Protein AF-A0A836WGB6-F1 (afdb_monomer_lite)

Foldseek 3Di:
DDPADAAEAEEAAADDPVVVVVLLVVLVVVVVVVQVVQCPDVVRHGDDPVRRYAYEYQYQADDPVSCVVQVFDDDPPVDAWQWTDGPVVSRYIYGHLPGGDPDPVSLVSQCSHDDPSNVVSLVVLVPDDPPDPSVVVVVVVVVVVVVVPDDD

Secondary structure (DSSP, 8-state):
---S-EEEEEESSPPPHHHHHHHHHHHHHHHHHHHHHHHHSSSPPP--GGGSPEEEEEES---HHHHHHTT-EE-TTTS-TTEEE--GGG-EEEEEGGGS-SSTTTHHHHHTS-HHHHHHHHHHHHHS-TT-HHHHHHHHHHHHHHHTS---

pLDDT: mean 85.54, std 17.3, range [29.09, 98.56]

Radius of gyration: 17.85 Å; chains: 1; bounding box: 39×42×51 Å

Sequence (152 aa):
MTTKACLLEPFRKQPSKVEIRQCMLKLFALHGELIRQANKSTPKKSLSENALPNLWIITTSASDNLLNFFEARLKLPQWNEGVYFLNQGLRSAIVVADQLPTTAETLWLRILGKGKTQQQAIDEIMALPKGDALRNNVFHAKVFARKNFSVK

Structure (mmCIF, N/CA/C/O backbone):
data_AF-A0A836WGB6-F1
#
_entry.id   AF-A0A836WGB6-F1
#
loop_
_atom_site.group_PDB
_atom_site.id
_atom_site.type_symbol
_atom_site.label_atom_id
_atom_site.label_alt_id
_atom_site.label_comp_id
_atom_site.label_asym_id
_atom_site.label_entity_id
_atom_site.label_seq_id
_atom_site.pdbx_PDB_ins_code
_atom_site.Cartn_x
_atom_site.Cartn_y
_atom_site.Cartn_z
_atom_site.occupancy
_atom_site.B_iso_or_equiv
_atom_site.auth_seq_id
_atom_site.auth_comp_id
_atom_site.auth_asym_id
_atom_site.auth_atom_id
_atom_site.pdbx_PDB_model_num
ATOM 1 N N . MET A 1 1 ? -1.841 -15.873 -3.980 1.00 34.28 1 MET A N 1
ATOM 2 C CA . MET A 1 1 ? -0.400 -15.548 -3.866 1.00 34.28 1 MET A CA 1
ATOM 3 C C . MET A 1 1 ? 0.031 -14.805 -5.119 1.00 34.28 1 MET A C 1
ATOM 5 O O . MET A 1 1 ? -0.215 -15.299 -6.211 1.00 34.28 1 MET A O 1
ATOM 9 N N . THR A 1 2 ? 0.602 -13.609 -4.990 1.00 37.44 2 THR A N 1
ATOM 10 C CA . THR A 1 2 ? 1.139 -12.845 -6.125 1.00 37.44 2 THR A CA 1
ATOM 11 C C . THR A 1 2 ? 2.412 -13.516 -6.641 1.00 37.44 2 THR A C 1
ATOM 13 O O . THR A 1 2 ? 3.390 -13.639 -5.917 1.00 37.44 2 THR A O 1
ATOM 16 N N . THR A 1 3 ? 2.420 -13.940 -7.903 1.00 53.59 3 THR A N 1
ATOM 17 C CA . THR A 1 3 ? 3.572 -14.577 -8.575 1.00 53.59 3 THR A CA 1
ATOM 18 C C . THR A 1 3 ? 4.648 -13.580 -9.029 1.00 53.59 3 THR A C 1
ATOM 20 O O . THR A 1 3 ? 5.577 -13.950 -9.741 1.00 53.59 3 THR A O 1
ATOM 23 N N . LYS A 1 4 ? 4.534 -12.303 -8.638 1.00 69.94 4 LYS A N 1
ATOM 24 C CA . LYS A 1 4 ? 5.428 -11.212 -9.049 1.00 69.94 4 LYS A CA 1
ATOM 25 C C . LYS A 1 4 ? 6.135 -10.609 -7.844 1.00 69.94 4 LYS A C 1
ATOM 27 O O . LYS A 1 4 ? 5.505 -10.386 -6.810 1.00 69.94 4 LYS A O 1
ATOM 32 N N . ALA A 1 5 ? 7.425 -10.316 -8.010 1.00 79.62 5 ALA A N 1
ATOM 33 C CA . ALA A 1 5 ? 8.218 -9.602 -7.018 1.00 79.62 5 ALA A CA 1
ATOM 34 C C . ALA A 1 5 ? 7.539 -8.273 -6.647 1.00 79.62 5 ALA A C 1
ATOM 36 O O . ALA A 1 5 ? 6.979 -7.583 -7.502 1.00 79.62 5 ALA A O 1
ATOM 37 N N . CYS A 1 6 ? 7.577 -7.916 -5.369 1.00 91.06 6 CYS A N 1
ATOM 38 C CA . CYS A 1 6 ? 7.051 -6.653 -4.870 1.00 91.06 6 CYS A CA 1
ATOM 39 C C . CYS A 1 6 ? 7.930 -6.130 -3.734 1.00 91.06 6 CYS A C 1
ATOM 41 O O . CYS A 1 6 ? 8.623 -6.905 -3.073 1.00 91.06 6 CYS A O 1
ATOM 43 N N . LEU A 1 7 ? 7.909 -4.814 -3.537 1.00 95.00 7 LEU A N 1
ATOM 44 C CA . LEU A 1 7 ? 8.563 -4.142 -2.422 1.00 95.00 7 LEU A CA 1
ATOM 45 C C . LEU A 1 7 ? 7.504 -3.829 -1.362 1.00 95.00 7 LEU A C 1
ATOM 47 O O . LEU A 1 7 ? 6.491 -3.208 -1.675 1.00 95.00 7 LEU A O 1
ATOM 51 N N . LEU A 1 8 ? 7.728 -4.273 -0.127 1.00 94.44 8 LEU A N 1
ATOM 52 C CA . LEU A 1 8 ? 6.817 -4.059 0.998 1.00 94.44 8 LEU A CA 1
ATOM 53 C C . LEU A 1 8 ? 7.471 -3.108 2.004 1.00 94.44 8 LEU A C 1
ATOM 55 O O . LEU A 1 8 ? 8.553 -3.399 2.508 1.00 94.44 8 LEU A O 1
ATOM 59 N N . GLU A 1 9 ? 6.808 -1.997 2.320 1.00 96.06 9 GLU A N 1
ATOM 60 C CA . GLU A 1 9 ? 7.307 -0.978 3.254 1.00 96.06 9 GLU A CA 1
ATOM 61 C C . GLU A 1 9 ? 6.275 -0.759 4.379 1.00 96.06 9 GLU A C 1
ATOM 63 O O . GLU A 1 9 ? 5.303 -0.020 4.192 1.00 96.06 9 GLU A O 1
ATOM 68 N N . PRO A 1 10 ? 6.418 -1.445 5.531 1.00 94.12 10 PRO A N 1
ATOM 69 C CA . PRO A 1 10 ? 5.463 -1.357 6.631 1.00 94.12 10 PRO A CA 1
ATOM 70 C C . PRO A 1 10 ? 5.736 -0.167 7.568 1.00 94.12 10 PRO A C 1
ATOM 72 O O . PRO A 1 10 ? 6.870 0.077 7.975 1.00 94.12 10 PRO A O 1
ATOM 75 N N . PHE A 1 11 ? 4.675 0.508 8.013 1.00 94.00 11 PHE A N 1
ATOM 76 C CA . PHE A 1 11 ? 4.707 1.633 8.947 1.00 94.00 11 PHE A CA 1
ATOM 77 C C . PHE A 1 11 ? 3.687 1.458 10.080 1.00 94.00 11 PHE A C 1
ATOM 79 O O . PHE A 1 11 ? 2.494 1.263 9.853 1.00 94.00 11 PHE A O 1
ATOM 86 N N . ARG A 1 12 ? 4.139 1.622 11.331 1.00 87.62 12 ARG A N 1
ATOM 87 C CA . ARG A 1 12 ? 3.278 1.555 12.537 1.00 87.62 12 ARG A CA 1
ATOM 88 C C . ARG A 1 12 ? 2.444 2.818 12.791 1.00 87.62 12 ARG A C 1
ATOM 90 O O . ARG A 1 12 ? 1.659 2.869 13.736 1.00 87.62 12 ARG A O 1
ATOM 97 N N . LYS A 1 13 ? 2.681 3.865 12.007 1.00 90.75 13 LYS A N 1
ATOM 98 C CA . LYS A 1 13 ? 1.973 5.147 12.026 1.00 90.75 13 LYS A CA 1
ATOM 99 C C . LYS A 1 13 ? 1.843 5.636 10.587 1.00 90.75 13 LYS A C 1
ATOM 101 O O . LYS A 1 13 ? 2.447 5.059 9.684 1.00 90.75 13 LYS A O 1
ATOM 106 N N . GLN A 1 14 ? 1.069 6.695 10.380 1.00 95.69 14 GLN A N 1
ATOM 107 C CA . GLN A 1 14 ? 1.025 7.361 9.085 1.00 95.69 14 GLN A CA 1
ATOM 108 C C . GLN A 1 14 ? 2.448 7.788 8.668 1.00 95.69 14 GLN A C 1
ATOM 110 O O . GLN A 1 14 ? 3.075 8.520 9.439 1.00 95.69 14 GLN A O 1
ATOM 115 N N . PRO A 1 15 ? 2.949 7.385 7.484 1.00 97.56 15 PRO A N 1
ATOM 116 C CA . PRO A 1 15 ? 4.227 7.870 6.983 1.00 97.56 15 PRO A CA 1
ATOM 117 C C . PRO A 1 15 ? 4.137 9.347 6.588 1.00 97.56 15 PRO A C 1
ATOM 119 O O . PRO A 1 15 ? 3.107 9.847 6.127 1.00 97.56 15 PRO A O 1
ATOM 122 N N . SER A 1 16 ? 5.240 10.061 6.739 1.00 98.19 16 SER A N 1
ATOM 123 C CA . SER A 1 16 ? 5.422 11.402 6.204 1.00 98.19 16 SER A CA 1
ATOM 124 C C . SER A 1 16 ? 5.536 11.386 4.676 1.00 98.19 16 SER A C 1
ATOM 126 O O . SER A 1 16 ? 5.839 10.375 4.038 1.00 98.19 16 SER A O 1
ATOM 128 N N . LYS A 1 17 ? 5.370 12.563 4.064 1.00 98.38 17 LYS A N 1
ATOM 129 C CA . LYS A 1 17 ? 5.582 12.750 2.619 1.00 98.38 17 LYS A CA 1
ATOM 130 C C . LYS A 1 17 ? 7.012 12.388 2.194 1.00 98.38 17 LYS A C 1
ATOM 132 O O . LYS A 1 17 ? 7.223 11.934 1.074 1.00 98.38 17 LYS A O 1
ATOM 137 N N . VAL A 1 18 ? 7.994 12.612 3.071 1.00 98.44 18 VAL A N 1
ATOM 138 C CA . VAL A 1 18 ? 9.402 12.285 2.809 1.00 98.44 18 VAL A CA 1
ATOM 139 C C . VAL A 1 18 ? 9.610 10.774 2.832 1.00 98.44 18 VAL A C 1
ATOM 141 O O . VAL A 1 18 ? 10.214 10.248 1.903 1.00 98.44 18 VAL A O 1
ATOM 144 N N . GLU A 1 19 ? 9.051 10.070 3.816 1.00 98.56 19 GLU A N 1
ATOM 145 C CA . GLU A 1 19 ? 9.137 8.605 3.894 1.00 98.56 19 GLU A CA 1
ATOM 146 C C . GLU A 1 19 ? 8.496 7.932 2.674 1.00 98.56 19 GLU A C 1
ATOM 148 O O . GLU A 1 19 ? 9.113 7.058 2.073 1.00 98.56 19 GLU A O 1
ATOM 153 N N . ILE A 1 20 ? 7.327 8.400 2.213 1.00 98.38 20 ILE A N 1
ATOM 154 C CA . ILE A 1 20 ? 6.709 7.882 0.976 1.00 98.38 20 ILE A CA 1
ATOM 155 C C . ILE A 1 20 ? 7.643 8.071 -0.231 1.00 98.38 20 ILE A C 1
ATOM 157 O O . ILE A 1 20 ? 7.830 7.149 -1.026 1.00 98.38 20 ILE A O 1
ATOM 161 N N . ARG A 1 21 ? 8.279 9.243 -0.368 1.00 98.38 21 ARG A N 1
ATOM 162 C CA . ARG A 1 21 ? 9.260 9.489 -1.441 1.00 98.38 21 ARG A CA 1
ATOM 163 C C . ARG A 1 21 ? 10.486 8.590 -1.328 1.00 98.38 21 ARG A C 1
ATOM 165 O O . ARG A 1 21 ? 10.976 8.126 -2.352 1.00 98.38 21 ARG A O 1
ATOM 172 N N . GLN A 1 22 ? 10.957 8.310 -0.117 1.00 98.56 22 GLN A N 1
ATOM 173 C CA . GLN A 1 22 ? 12.052 7.366 0.105 1.00 98.56 22 GLN A CA 1
ATOM 174 C C . GLN A 1 22 ? 11.659 5.943 -0.307 1.00 98.56 22 GLN A C 1
ATOM 176 O O . GLN A 1 22 ? 12.456 5.267 -0.952 1.00 98.56 22 GLN A O 1
ATOM 181 N N . CYS A 1 23 ? 10.432 5.497 -0.022 1.00 98.44 23 CYS A N 1
ATOM 182 C CA . CYS A 1 23 ? 9.935 4.210 -0.514 1.00 98.44 23 CYS A CA 1
ATOM 183 C C . CYS A 1 23 ? 9.924 4.161 -2.053 1.00 98.44 23 CYS A C 1
ATOM 185 O O . CYS A 1 23 ? 10.383 3.180 -2.638 1.00 98.44 23 CYS A O 1
ATOM 187 N N . MET A 1 24 ? 9.477 5.232 -2.719 1.00 98.00 24 MET A N 1
ATOM 188 C CA . MET A 1 24 ? 9.520 5.324 -4.188 1.00 98.00 24 MET A CA 1
ATOM 189 C C . MET A 1 24 ? 10.956 5.319 -4.732 1.00 98.00 24 MET A C 1
ATOM 191 O O . MET A 1 24 ? 11.232 4.656 -5.729 1.00 98.00 24 MET A O 1
ATOM 195 N N . LEU A 1 25 ? 11.895 5.994 -4.062 1.00 98.44 25 LEU A N 1
ATOM 196 C CA . LEU A 1 25 ? 13.312 5.960 -4.435 1.00 98.44 25 LEU A CA 1
ATOM 197 C C . LEU A 1 25 ? 13.867 4.529 -4.395 1.00 98.44 25 LEU A C 1
ATOM 199 O O . LEU A 1 25 ? 14.535 4.108 -5.339 1.00 98.44 25 LEU A O 1
ATOM 203 N N . LYS A 1 26 ? 13.558 3.763 -3.340 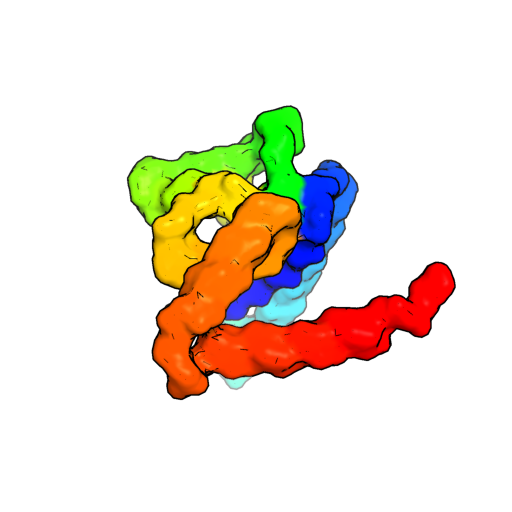1.00 98.12 26 LYS A N 1
ATOM 204 C CA . LYS A 1 26 ? 13.950 2.347 -3.237 1.00 98.12 26 LYS A CA 1
ATOM 205 C C . LYS A 1 26 ? 13.351 1.509 -4.370 1.00 98.12 26 LYS A C 1
ATOM 207 O O . LYS A 1 26 ? 14.057 0.686 -4.950 1.00 98.12 26 LYS A O 1
ATOM 212 N N . LEU A 1 27 ? 12.078 1.737 -4.712 1.00 97.81 27 LEU A N 1
ATOM 213 C CA . LEU A 1 27 ? 11.418 1.053 -5.826 1.00 97.81 27 LEU A CA 1
ATOM 214 C C . LEU A 1 27 ? 12.152 1.304 -7.150 1.00 97.81 27 LEU A C 1
ATOM 216 O O . LEU A 1 27 ? 12.483 0.354 -7.858 1.00 97.81 27 LEU A O 1
ATOM 220 N N . PHE A 1 28 ? 12.440 2.565 -7.472 1.00 97.25 28 PHE A N 1
ATOM 221 C CA . PHE A 1 28 ? 13.095 2.912 -8.734 1.00 97.25 28 PHE A CA 1
ATOM 222 C C . PHE A 1 28 ? 14.559 2.468 -8.788 1.00 97.25 28 PHE A C 1
ATOM 224 O O . PHE A 1 28 ? 15.036 2.066 -9.850 1.00 97.25 28 PHE A O 1
ATOM 231 N N . ALA A 1 29 ? 15.261 2.454 -7.652 1.00 97.81 29 ALA A N 1
ATOM 232 C CA . ALA A 1 29 ? 16.589 1.853 -7.567 1.00 97.81 29 ALA A CA 1
ATOM 233 C C . ALA A 1 29 ? 16.544 0.351 -7.907 1.00 97.81 29 ALA A C 1
ATOM 235 O O . ALA A 1 29 ? 17.341 -0.121 -8.722 1.00 97.81 29 ALA A O 1
ATOM 236 N N . LEU A 1 30 ? 15.565 -0.378 -7.358 1.00 95.94 30 LEU A N 1
ATOM 237 C CA . LEU A 1 30 ? 15.345 -1.792 -7.667 1.00 95.94 30 LEU A CA 1
ATOM 238 C C . LEU A 1 30 ? 14.979 -2.006 -9.145 1.00 95.94 30 LEU A C 1
ATOM 240 O O . LEU A 1 30 ? 15.503 -2.919 -9.780 1.00 95.94 30 LEU A O 1
ATOM 244 N N . HIS A 1 31 ? 14.124 -1.159 -9.727 1.00 95.50 31 HIS A N 1
ATOM 245 C CA . HIS A 1 31 ? 13.816 -1.212 -11.164 1.00 95.50 31 HIS A CA 1
ATOM 246 C C . HIS A 1 31 ? 15.078 -1.060 -12.014 1.00 95.50 31 HIS A C 1
ATOM 248 O O . HIS A 1 31 ? 15.315 -1.873 -12.908 1.00 95.50 31 HIS A O 1
ATOM 254 N N . GLY A 1 32 ? 15.914 -0.063 -11.710 1.00 95.19 32 GLY A N 1
ATOM 255 C CA . GLY A 1 32 ? 17.172 0.168 -12.418 1.00 95.19 32 GLY A CA 1
ATOM 256 C C . GLY A 1 32 ? 18.123 -1.027 -12.336 1.00 95.19 32 GLY A C 1
ATOM 257 O O . GLY A 1 32 ? 18.744 -1.401 -13.335 1.00 95.19 32 GLY A O 1
ATOM 258 N N . GLU A 1 33 ? 18.201 -1.678 -11.174 1.00 94.50 33 GLU A N 1
ATOM 259 C CA . GLU A 1 33 ? 18.979 -2.903 -11.011 1.00 94.50 33 GLU A CA 1
ATOM 260 C C . GLU A 1 33 ? 18.449 -4.053 -11.879 1.00 94.50 33 GLU A C 1
ATOM 262 O O . GLU A 1 33 ? 19.232 -4.661 -12.614 1.00 94.50 33 GLU A O 1
ATOM 267 N N . LEU A 1 34 ? 17.142 -4.320 -11.848 1.00 93.50 34 LEU A N 1
ATOM 268 C CA . LEU A 1 34 ? 16.522 -5.398 -12.626 1.00 93.50 34 LEU A CA 1
ATOM 269 C C . LEU A 1 34 ? 16.700 -5.188 -14.134 1.00 93.50 34 LEU A C 1
ATOM 271 O O . LEU A 1 34 ? 17.058 -6.119 -14.857 1.00 93.50 34 LEU A O 1
ATOM 275 N N . ILE A 1 35 ? 16.521 -3.954 -14.609 1.00 92.75 35 ILE A N 1
ATOM 276 C CA . ILE A 1 35 ? 16.739 -3.586 -16.014 1.00 92.75 35 ILE A CA 1
ATOM 277 C C . ILE A 1 35 ? 18.204 -3.815 -16.403 1.00 92.75 35 ILE A C 1
ATOM 279 O O . ILE A 1 35 ? 18.496 -4.396 -17.452 1.00 92.75 35 ILE A O 1
ATOM 283 N N . ARG A 1 36 ? 19.150 -3.405 -15.550 1.00 92.88 36 ARG A N 1
ATOM 284 C CA . ARG A 1 36 ? 20.584 -3.617 -15.784 1.00 92.88 36 ARG A CA 1
ATOM 285 C C . ARG A 1 36 ? 20.941 -5.103 -15.824 1.00 92.88 36 ARG A C 1
ATOM 287 O O . ARG A 1 36 ? 21.738 -5.496 -16.672 1.00 92.88 36 ARG A O 1
ATOM 294 N N . GLN A 1 37 ? 20.379 -5.920 -14.935 1.00 91.69 37 GLN A N 1
ATOM 295 C CA . GLN A 1 37 ? 20.595 -7.370 -14.925 1.00 91.69 37 GLN A CA 1
ATOM 296 C C . GLN A 1 37 ? 20.041 -8.024 -16.199 1.00 91.69 37 GLN A C 1
ATOM 298 O O . GLN A 1 37 ? 20.751 -8.789 -16.851 1.00 91.69 37 GLN A O 1
ATOM 303 N N . ALA A 1 38 ? 18.822 -7.664 -16.611 1.00 91.19 38 ALA A N 1
ATOM 304 C CA . ALA A 1 38 ? 18.210 -8.168 -17.839 1.00 91.19 38 ALA A CA 1
ATOM 305 C C . ALA A 1 38 ? 19.063 -7.829 -19.078 1.00 91.19 38 ALA A C 1
ATOM 307 O O . ALA A 1 38 ? 19.366 -8.706 -19.889 1.00 91.19 38 ALA A O 1
ATOM 308 N N . ASN A 1 39 ? 19.573 -6.597 -19.153 1.00 90.19 39 ASN A N 1
ATOM 309 C CA . ASN A 1 39 ? 20.447 -6.151 -20.238 1.00 90.19 39 ASN A CA 1
ATOM 310 C C . ASN A 1 39 ? 21.806 -6.869 -20.301 1.00 90.19 39 ASN A C 1
ATOM 312 O O . ASN A 1 39 ? 22.391 -6.921 -21.381 1.00 90.19 39 ASN A O 1
ATOM 316 N N . LYS A 1 40 ? 22.309 -7.397 -19.176 1.00 92.25 40 LYS A N 1
ATOM 317 C CA . LYS A 1 40 ? 23.570 -8.159 -19.097 1.00 92.25 40 LYS A CA 1
ATOM 318 C C . LYS A 1 40 ? 23.400 -9.661 -19.367 1.00 92.25 40 LYS A C 1
ATOM 320 O O . LYS A 1 40 ? 24.398 -10.358 -19.519 1.00 92.25 40 LYS A O 1
ATOM 325 N N . SER A 1 41 ? 22.168 -10.175 -19.388 1.00 88.56 41 SER A N 1
ATOM 326 C CA . SER A 1 41 ? 21.908 -11.598 -19.643 1.00 88.56 41 SER A CA 1
ATOM 327 C C . SER A 1 41 ? 22.252 -11.999 -21.085 1.00 88.56 41 SER A C 1
ATOM 329 O O . SER A 1 41 ? 22.184 -11.176 -21.995 1.00 88.56 41 SER A O 1
ATOM 331 N N . THR A 1 42 ? 22.635 -13.264 -21.298 1.00 82.69 42 THR A N 1
ATOM 332 C CA . THR A 1 42 ? 22.884 -13.837 -22.633 1.00 82.69 42 THR A CA 1
ATOM 333 C C . THR A 1 42 ? 21.984 -15.066 -22.827 1.00 82.69 42 THR A C 1
ATOM 335 O O . THR A 1 42 ? 22.110 -16.011 -22.047 1.00 82.69 42 THR A O 1
ATOM 338 N N . PRO A 1 43 ? 21.062 -15.075 -23.811 1.00 82.44 43 PRO A N 1
ATOM 339 C CA . PRO A 1 43 ? 20.744 -13.974 -24.725 1.00 82.44 43 PRO A CA 1
ATOM 340 C C . PRO A 1 43 ? 20.131 -12.777 -23.984 1.00 82.44 43 PRO A C 1
ATOM 342 O O . PRO A 1 43 ? 19.516 -12.945 -22.930 1.00 82.44 43 PRO A O 1
ATOM 345 N N . LYS A 1 44 ? 20.287 -11.574 -24.548 1.00 81.19 44 LYS A N 1
ATOM 346 C CA . LYS A 1 44 ? 19.768 -10.336 -23.956 1.00 81.19 44 LYS A CA 1
ATOM 347 C C . LYS A 1 44 ? 18.250 -10.411 -23.826 1.00 81.19 44 LYS A C 1
ATOM 349 O O . LYS A 1 44 ? 17.543 -10.531 -24.825 1.00 81.19 44 LYS A O 1
ATOM 354 N N . LYS A 1 45 ? 17.746 -10.305 -22.598 1.00 84.06 45 LYS A N 1
ATOM 355 C CA . LYS A 1 45 ? 16.309 -10.240 -22.319 1.00 84.06 45 LYS A CA 1
ATOM 356 C C . LYS A 1 45 ? 15.897 -8.792 -22.078 1.00 84.06 45 LYS A C 1
ATOM 358 O O . LYS A 1 45 ? 16.495 -8.104 -21.258 1.00 84.06 45 LYS A O 1
ATOM 363 N N . SER A 1 46 ? 14.860 -8.338 -22.780 1.00 82.62 46 SER A N 1
ATOM 364 C CA . SER A 1 46 ? 14.161 -7.102 -22.420 1.00 82.62 46 SER A CA 1
ATOM 365 C C . SER A 1 46 ? 13.204 -7.389 -21.266 1.00 82.62 46 SER A C 1
ATOM 367 O O . SER A 1 46 ? 12.514 -8.411 -21.270 1.00 82.62 46 SER A O 1
ATOM 369 N N . LEU A 1 47 ? 13.168 -6.505 -20.270 1.00 87.12 47 LEU A N 1
ATOM 370 C CA . LEU A 1 47 ? 12.246 -6.624 -19.149 1.00 87.12 47 LEU A CA 1
ATOM 371 C C . LEU A 1 47 ? 10.958 -5.868 -19.484 1.00 87.12 47 LEU A C 1
ATOM 373 O O . LEU A 1 47 ? 10.974 -4.652 -19.648 1.00 87.12 47 LEU A O 1
ATOM 377 N N . SER A 1 48 ? 9.839 -6.585 -19.595 1.00 88.88 48 SER A N 1
ATOM 378 C CA . SER A 1 48 ? 8.539 -5.945 -19.819 1.00 88.88 48 SER A CA 1
ATOM 379 C C . SER A 1 48 ? 8.117 -5.111 -18.606 1.00 88.88 48 SER A C 1
ATOM 381 O O . SER A 1 48 ? 8.371 -5.517 -17.471 1.00 88.88 48 SER A O 1
ATOM 383 N N . GLU A 1 49 ? 7.351 -4.045 -18.831 1.00 87.62 49 GLU A N 1
ATOM 384 C CA . GLU A 1 49 ? 6.746 -3.220 -17.773 1.00 87.62 49 GLU A CA 1
ATOM 385 C C . GLU A 1 49 ? 5.985 -4.066 -16.732 1.00 87.62 49 GLU A C 1
ATOM 387 O O . GLU A 1 49 ? 6.059 -3.856 -15.525 1.00 87.62 49 GLU A O 1
ATOM 392 N N . ASN A 1 50 ? 5.304 -5.121 -17.183 1.00 87.94 50 ASN A N 1
ATOM 393 C CA . ASN A 1 50 ? 4.548 -6.028 -16.321 1.00 87.94 50 ASN A CA 1
ATOM 394 C C . ASN A 1 50 ? 5.408 -6.926 -15.420 1.00 87.94 50 ASN A C 1
ATOM 396 O O . ASN A 1 50 ? 4.847 -7.558 -14.518 1.00 87.94 50 ASN A O 1
ATOM 400 N N . ALA A 1 51 ? 6.716 -7.004 -15.669 1.00 89.06 51 ALA A N 1
ATOM 401 C CA . ALA A 1 51 ? 7.676 -7.750 -14.861 1.00 89.06 51 ALA A CA 1
ATOM 402 C C . ALA A 1 51 ? 8.328 -6.882 -13.771 1.00 89.06 51 ALA A C 1
ATOM 404 O O . ALA A 1 51 ? 8.946 -7.430 -12.860 1.00 89.06 51 ALA A O 1
ATOM 405 N N . LEU A 1 52 ? 8.171 -5.553 -13.830 1.00 92.94 52 LEU A N 1
ATOM 406 C CA . LEU A 1 52 ? 8.673 -4.662 -12.790 1.00 92.94 52 LEU A CA 1
ATOM 407 C C . LEU A 1 52 ? 7.840 -4.786 -11.503 1.00 92.94 52 LEU A C 1
ATOM 409 O O . LEU A 1 52 ? 6.602 -4.877 -11.562 1.00 92.94 52 LEU A O 1
ATOM 413 N N . PRO A 1 53 ? 8.501 -4.775 -10.332 1.00 94.81 53 PRO A N 1
ATOM 414 C CA . PRO A 1 53 ? 7.828 -4.898 -9.052 1.00 94.81 53 PRO A CA 1
ATOM 415 C C . PRO A 1 53 ? 6.941 -3.688 -8.764 1.00 94.81 53 PRO A C 1
ATOM 417 O O . PRO A 1 53 ? 7.200 -2.579 -9.235 1.00 94.81 53 PRO A O 1
ATOM 420 N N . ASN A 1 54 ? 5.910 -3.919 -7.953 1.00 95.50 54 ASN A N 1
ATOM 421 C CA . ASN A 1 54 ? 5.101 -2.861 -7.349 1.00 95.50 54 ASN A CA 1
ATOM 422 C C . ASN A 1 54 ? 5.573 -2.589 -5.917 1.00 95.50 54 ASN A C 1
ATOM 424 O O . ASN A 1 54 ? 5.976 -3.521 -5.215 1.00 95.50 54 ASN A O 1
ATOM 428 N N . LEU A 1 55 ? 5.465 -1.337 -5.481 1.00 97.56 55 LEU A N 1
ATOM 429 C CA . LEU A 1 55 ? 5.619 -0.930 -4.088 1.00 97.56 55 LEU A CA 1
ATOM 430 C C . LEU A 1 55 ? 4.266 -0.969 -3.369 1.00 97.56 55 LEU A C 1
ATOM 432 O O . LEU A 1 55 ? 3.287 -0.386 -3.834 1.00 97.56 55 LEU A O 1
ATOM 436 N N . TRP A 1 56 ? 4.246 -1.590 -2.195 1.00 96.94 56 TRP A N 1
ATOM 437 C CA . TRP A 1 56 ? 3.123 -1.573 -1.267 1.00 96.94 56 TRP A CA 1
ATOM 438 C C . TRP A 1 56 ? 3.576 -0.955 0.052 1.00 96.94 56 TRP A C 1
ATOM 440 O O . TRP A 1 56 ? 4.321 -1.564 0.823 1.00 96.94 56 TRP A O 1
ATOM 450 N N . ILE A 1 57 ? 3.122 0.268 0.307 1.00 97.56 57 ILE A N 1
ATOM 451 C CA . ILE A 1 57 ? 3.307 0.949 1.587 1.00 97.56 57 ILE A CA 1
ATOM 452 C C . ILE A 1 57 ? 2.154 0.525 2.488 1.00 97.56 57 ILE A C 1
ATOM 454 O O . ILE A 1 57 ? 1.005 0.852 2.206 1.00 97.56 57 ILE A O 1
ATOM 458 N N . ILE A 1 58 ? 2.442 -0.205 3.560 1.00 95.81 58 ILE A N 1
ATOM 459 C CA . ILE A 1 58 ? 1.419 -0.714 4.480 1.00 95.81 58 ILE A CA 1
ATOM 460 C C . ILE A 1 58 ? 1.477 0.132 5.741 1.00 95.81 58 ILE A C 1
ATOM 462 O O . ILE A 1 58 ? 2.456 0.071 6.475 1.00 95.81 58 ILE A O 1
ATOM 466 N N . THR A 1 59 ? 0.448 0.924 6.010 1.00 95.56 59 THR A N 1
ATOM 467 C CA . THR A 1 59 ? 0.390 1.793 7.186 1.00 95.56 59 THR A CA 1
ATOM 468 C C . THR A 1 59 ? -0.823 1.482 8.043 1.00 95.56 59 THR A C 1
ATOM 470 O O . THR A 1 59 ? -1.867 1.064 7.550 1.00 95.56 59 THR A O 1
ATOM 473 N N . THR A 1 60 ? -0.708 1.719 9.348 1.00 93.75 60 THR A N 1
ATOM 474 C CA . THR A 1 60 ? -1.843 1.571 10.263 1.00 93.75 60 THR A CA 1
ATOM 475 C C . THR A 1 60 ? -2.992 2.517 9.949 1.00 93.75 60 THR A C 1
ATOM 477 O O . THR A 1 60 ? -4.111 2.169 10.275 1.00 93.75 60 THR A O 1
ATOM 480 N N . SER A 1 61 ? -2.700 3.718 9.433 1.00 94.38 61 SER A N 1
ATOM 481 C CA . SER A 1 61 ? -3.672 4.804 9.244 1.00 94.38 61 SER A CA 1
ATOM 482 C C . SER A 1 61 ? -3.129 5.830 8.246 1.00 94.38 61 SER A C 1
ATOM 484 O O . SER A 1 61 ? -1.936 6.138 8.304 1.00 94.38 61 SER A O 1
ATOM 486 N N . ALA A 1 62 ? -3.983 6.441 7.426 1.00 96.50 62 ALA A N 1
ATOM 487 C CA . ALA A 1 62 ? -3.618 7.562 6.559 1.00 96.50 62 ALA A CA 1
ATOM 488 C C . ALA A 1 62 ? -4.738 8.609 6.506 1.00 96.50 62 ALA A C 1
ATOM 490 O O . ALA A 1 62 ? -5.911 8.272 6.412 1.00 96.50 62 ALA A O 1
ATOM 491 N N . SER A 1 63 ? -4.357 9.881 6.573 1.00 97.19 63 SER A N 1
ATOM 492 C CA . SER A 1 63 ? -5.257 11.027 6.453 1.00 97.19 63 SER A CA 1
ATOM 493 C C . SER A 1 63 ? -5.550 11.349 4.995 1.00 97.19 63 SER A C 1
ATOM 495 O O . SER A 1 63 ? -4.679 11.208 4.130 1.00 97.19 63 SER A O 1
ATOM 497 N N . ASP A 1 64 ? -6.731 11.910 4.748 1.00 97.00 64 ASP A N 1
ATOM 498 C CA . ASP A 1 64 ? -7.131 12.383 3.421 1.00 97.00 64 ASP A CA 1
ATOM 499 C C . ASP A 1 64 ? -6.140 13.405 2.862 1.00 97.00 64 ASP A C 1
ATOM 501 O O . ASP A 1 64 ? -5.816 13.372 1.681 1.00 97.00 64 ASP A O 1
ATOM 505 N N . ASN A 1 65 ? -5.574 14.267 3.714 1.00 98.00 65 ASN A N 1
ATOM 506 C CA . ASN A 1 65 ? -4.543 15.225 3.307 1.00 98.00 65 ASN A CA 1
ATOM 507 C C . ASN A 1 65 ? -3.301 14.542 2.725 1.00 98.00 65 ASN A C 1
ATOM 509 O O . ASN A 1 65 ? -2.723 15.038 1.757 1.00 98.00 65 ASN A O 1
ATOM 513 N N . LEU A 1 66 ? -2.868 13.421 3.307 1.00 98.25 66 LEU A N 1
ATOM 514 C CA . LEU A 1 66 ? -1.731 12.669 2.790 1.00 98.25 66 LEU A CA 1
ATOM 515 C C . LEU A 1 66 ? -2.093 11.946 1.490 1.00 98.25 66 LEU A C 1
ATOM 517 O O . LEU A 1 66 ? -1.331 12.023 0.528 1.00 98.25 66 LEU A O 1
ATOM 521 N N . LEU A 1 67 ? -3.246 11.274 1.459 1.00 97.94 67 LEU A N 1
ATOM 522 C CA . LEU A 1 67 ? -3.712 10.528 0.288 1.00 97.94 67 LEU A CA 1
ATOM 523 C C . LEU A 1 67 ? -3.925 11.461 -0.913 1.00 97.94 67 LEU A C 1
ATOM 525 O O . LEU A 1 67 ? -3.413 11.193 -1.997 1.00 97.94 67 LEU A O 1
ATOM 529 N N . ASN A 1 68 ? -4.579 12.606 -0.702 1.00 97.75 68 ASN A N 1
ATOM 530 C CA . ASN A 1 68 ? -4.790 13.628 -1.727 1.00 97.75 68 ASN A CA 1
ATOM 531 C C . ASN A 1 68 ? -3.474 14.241 -2.216 1.00 97.75 68 ASN A C 1
ATOM 533 O O . ASN A 1 68 ? -3.336 14.475 -3.411 1.00 97.75 68 ASN A O 1
ATOM 537 N N . PHE A 1 69 ? -2.492 14.460 -1.332 1.00 98.06 69 PHE A N 1
ATOM 538 C CA . PHE A 1 69 ? -1.195 15.024 -1.724 1.00 98.06 69 PHE A CA 1
ATOM 539 C C . PHE A 1 69 ? -0.443 14.157 -2.747 1.00 98.06 69 PHE A C 1
ATOM 541 O O . PHE A 1 69 ? 0.289 14.694 -3.573 1.00 9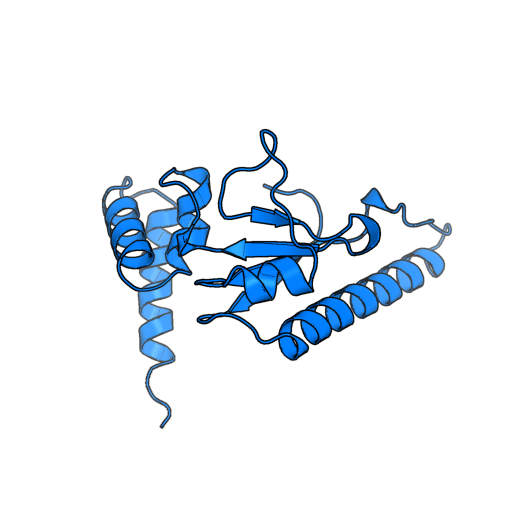8.06 69 PHE A O 1
ATOM 548 N N . PHE A 1 70 ? -0.607 12.834 -2.689 1.00 97.56 70 PHE A N 1
ATOM 549 C CA . PHE A 1 70 ? -0.017 11.895 -3.652 1.00 97.56 70 PHE A CA 1
ATOM 550 C C . PHE A 1 70 ? -0.992 11.451 -4.745 1.00 97.56 70 PHE A C 1
ATOM 552 O O . PHE A 1 70 ? -0.662 10.546 -5.510 1.00 97.56 70 PHE A O 1
ATOM 559 N N . GLU A 1 71 ? -2.189 12.041 -4.791 1.00 97.19 71 GLU A N 1
ATOM 560 C CA . GLU A 1 71 ? -3.292 11.592 -5.644 1.00 97.19 71 GLU A CA 1
ATOM 561 C C . GLU A 1 71 ? -3.532 10.076 -5.542 1.00 97.19 71 GLU A C 1
ATOM 563 O O . GLU A 1 71 ? -3.824 9.399 -6.526 1.00 97.19 71 GLU A O 1
ATOM 568 N N . ALA A 1 72 ? -3.391 9.522 -4.336 1.00 97.25 72 ALA A N 1
ATOM 569 C CA . ALA A 1 72 ? -3.628 8.113 -4.081 1.00 97.25 72 ALA A CA 1
ATOM 570 C C . ALA A 1 72 ? -5.145 7.872 -4.041 1.00 97.25 72 ALA A C 1
ATOM 572 O O . ALA A 1 72 ? -5.843 8.376 -3.158 1.00 97.25 72 ALA A O 1
ATOM 573 N N . ARG A 1 73 ? -5.674 7.133 -5.021 1.00 95.94 73 ARG A N 1
ATOM 574 C CA . ARG A 1 73 ? -7.119 6.936 -5.222 1.00 95.94 73 ARG A CA 1
ATOM 575 C C . ARG A 1 73 ? -7.523 5.476 -5.069 1.00 95.94 73 ARG A C 1
ATOM 577 O O . ARG A 1 73 ? -6.789 4.570 -5.463 1.00 95.94 73 ARG A O 1
ATOM 584 N N . LEU A 1 74 ? -8.726 5.255 -4.547 1.00 93.75 74 LEU A N 1
ATOM 585 C CA . LEU A 1 74 ? -9.371 3.945 -4.593 1.00 93.75 74 LEU A CA 1
ATOM 586 C C . LEU A 1 74 ? -9.660 3.556 -6.048 1.00 93.75 74 LEU A C 1
ATOM 588 O O . LEU A 1 74 ? -9.985 4.405 -6.879 1.00 93.75 74 LEU A O 1
ATOM 592 N N . LYS A 1 75 ? -9.585 2.258 -6.340 1.00 87.62 75 LYS A N 1
ATOM 593 C CA . LYS A 1 75 ? -9.990 1.683 -7.629 1.00 87.62 75 LYS A CA 1
ATOM 594 C C . LYS A 1 75 ? -11.176 0.746 -7.431 1.00 87.62 75 LYS A C 1
ATOM 596 O O . LYS A 1 75 ? -11.043 -0.469 -7.545 1.00 87.62 75 LYS A O 1
ATOM 601 N N . LEU A 1 76 ? -12.330 1.317 -7.106 1.00 79.62 76 LEU A N 1
ATOM 602 C CA . LEU A 1 76 ? -13.576 0.565 -6.959 1.00 79.62 76 LEU A CA 1
ATOM 603 C C . LEU A 1 76 ? -14.167 0.219 -8.342 1.00 79.62 76 LEU A C 1
ATOM 605 O O . LEU A 1 76 ? -14.024 1.014 -9.272 1.00 79.62 76 LEU A O 1
ATOM 609 N N . PRO A 1 77 ? -14.821 -0.946 -8.509 1.00 81.12 77 PRO A N 1
ATOM 610 C CA . PRO A 1 77 ? -15.024 -2.009 -7.515 1.00 81.12 77 PRO A CA 1
ATOM 611 C C . PRO A 1 77 ? -13.867 -3.025 -7.450 1.00 81.12 77 PRO A C 1
ATOM 613 O O . PRO A 1 77 ? -13.934 -3.986 -6.697 1.00 81.12 77 PRO A O 1
ATOM 616 N N . GLN A 1 78 ? -12.821 -2.850 -8.263 1.00 81.62 78 GLN A N 1
ATOM 617 C CA . GLN A 1 78 ? -11.730 -3.823 -8.423 1.00 81.62 78 GLN A CA 1
ATOM 618 C C . GLN A 1 78 ? -10.931 -4.052 -7.133 1.00 81.62 78 GLN A C 1
ATOM 620 O O . GLN A 1 78 ? -10.380 -5.133 -6.937 1.00 81.62 78 GLN A O 1
ATOM 625 N N . TRP A 1 79 ? -10.852 -3.034 -6.279 1.00 83.25 79 TRP A N 1
ATOM 626 C CA . TRP A 1 79 ? -10.163 -3.062 -4.997 1.00 83.25 79 TRP A CA 1
ATOM 627 C C . TRP A 1 79 ? -11.067 -2.543 -3.891 1.00 83.25 79 TRP A C 1
ATOM 629 O O . TRP A 1 79 ? -11.804 -1.582 -4.092 1.00 83.25 79 TRP A O 1
ATOM 639 N N . ASN A 1 80 ? -10.961 -3.171 -2.723 1.00 83.06 80 ASN A N 1
ATOM 640 C CA . ASN A 1 80 ? -11.709 -2.794 -1.532 1.00 83.06 80 ASN A CA 1
ATOM 641 C C . ASN A 1 80 ? -11.225 -1.460 -0.939 1.00 83.06 80 ASN A C 1
ATOM 643 O O . ASN A 1 80 ? -10.148 -0.955 -1.276 1.00 83.06 80 ASN A O 1
ATOM 647 N N . GLU A 1 81 ? -12.012 -0.927 -0.003 1.00 90.44 81 GLU A N 1
ATOM 648 C CA . GLU A 1 81 ? -11.599 0.172 0.872 1.00 90.44 81 GLU A CA 1
ATOM 649 C C . GLU A 1 81 ? -10.251 -0.114 1.550 1.00 90.44 81 GLU A C 1
ATOM 651 O O . GLU A 1 81 ? -9.853 -1.267 1.745 1.00 90.44 81 GLU A O 1
ATOM 656 N N . GLY A 1 82 ? -9.518 0.954 1.868 1.00 93.69 82 GLY A N 1
ATOM 657 C CA . GLY A 1 82 ? -8.193 0.865 2.473 1.00 93.69 82 GLY A CA 1
ATOM 658 C C . GLY A 1 82 ? -7.050 0.566 1.496 1.00 93.69 82 GLY A C 1
ATOM 659 O O . GLY A 1 82 ? -5.908 0.495 1.940 1.00 93.69 82 GLY A O 1
ATOM 660 N N . VAL A 1 83 ? -7.292 0.418 0.186 1.00 95.75 83 VAL A N 1
ATOM 661 C CA . VAL A 1 83 ? -6.224 0.234 -0.820 1.00 95.75 83 VAL A CA 1
ATOM 662 C C . VAL A 1 83 ? -6.224 1.368 -1.845 1.00 95.75 83 VAL A C 1
ATOM 664 O O . VAL A 1 83 ? -7.030 1.400 -2.775 1.00 95.75 83 VAL A O 1
ATOM 667 N N . TYR A 1 84 ? -5.270 2.285 -1.703 1.00 97.19 84 TYR A N 1
ATOM 668 C CA . TYR A 1 84 ? -5.156 3.491 -2.520 1.00 97.19 84 TYR A CA 1
ATOM 669 C C . TYR A 1 84 ? -3.996 3.375 -3.500 1.00 97.19 84 TYR A C 1
ATOM 671 O O . TYR A 1 84 ? -2.849 3.185 -3.104 1.00 97.19 84 TYR A O 1
ATOM 679 N N . PHE A 1 85 ? -4.270 3.535 -4.786 1.00 97.06 85 PHE A N 1
ATOM 680 C CA . PHE A 1 85 ? -3.266 3.475 -5.839 1.00 97.06 85 PHE A CA 1
ATOM 681 C C . PHE A 1 85 ? -2.802 4.869 -6.220 1.00 97.06 85 PHE A C 1
ATOM 683 O O . PHE A 1 85 ? -3.620 5.755 -6.461 1.00 97.06 85 PHE A O 1
ATOM 690 N N . LEU A 1 86 ? -1.489 5.034 -6.345 1.00 96.31 86 LEU A N 1
ATOM 691 C CA . LEU A 1 86 ? -0.923 6.165 -7.066 1.00 96.31 86 LEU A CA 1
ATOM 692 C C . LEU A 1 86 ? -1.105 5.942 -8.580 1.00 96.31 86 LEU A C 1
ATOM 694 O O . LEU A 1 86 ? -1.563 4.881 -9.026 1.00 96.31 86 LEU A O 1
ATOM 698 N N . ASN A 1 87 ? -0.724 6.937 -9.389 1.00 93.69 87 ASN A N 1
ATOM 699 C CA . ASN A 1 87 ? -0.687 6.795 -10.844 1.00 93.69 87 ASN A CA 1
ATOM 700 C C . ASN A 1 87 ? 0.052 5.503 -11.254 1.00 93.69 87 ASN A C 1
ATOM 702 O O . ASN A 1 87 ? 1.080 5.149 -10.674 1.00 93.69 87 ASN A O 1
ATOM 706 N N . GLN A 1 88 ? -0.459 4.805 -12.271 1.00 91.50 88 GLN A N 1
ATOM 707 C CA . GLN A 1 88 ? 0.076 3.511 -12.705 1.00 91.50 88 GLN A CA 1
ATOM 708 C C . GLN A 1 88 ? 1.565 3.548 -13.083 1.00 91.50 88 GLN A C 1
ATOM 710 O O . GLN A 1 88 ? 2.257 2.559 -12.856 1.00 91.50 88 GLN A O 1
ATOM 715 N N . GLY A 1 89 ? 2.077 4.684 -13.573 1.00 93.12 89 GLY A N 1
ATOM 716 C CA . GLY A 1 89 ? 3.500 4.861 -13.883 1.00 93.12 89 GLY A CA 1
ATOM 717 C C . GLY A 1 89 ? 4.409 4.862 -12.649 1.00 93.12 89 GLY A C 1
ATOM 718 O O . GLY A 1 89 ? 5.602 4.613 -12.765 1.00 93.12 89 GLY A O 1
ATOM 719 N N . LEU A 1 90 ? 3.852 5.092 -11.455 1.00 95.62 90 LEU A N 1
ATOM 720 C CA . LEU A 1 90 ? 4.585 5.047 -10.187 1.00 95.62 90 LEU A CA 1
ATOM 721 C C . LEU A 1 90 ? 4.576 3.657 -9.54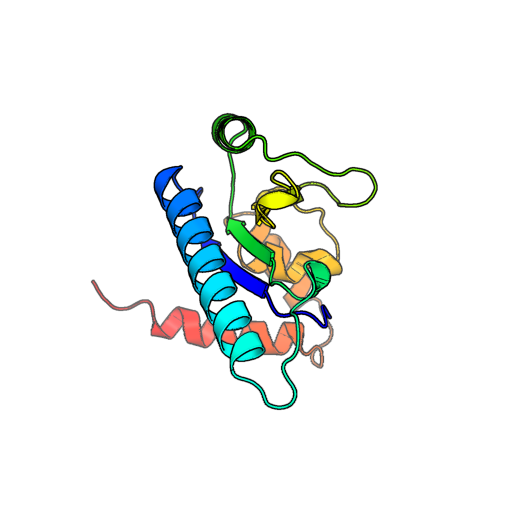3 1.00 95.62 90 LEU A C 1
ATOM 723 O O . LEU A 1 90 ? 5.283 3.448 -8.558 1.00 95.62 90 LEU A O 1
ATOM 727 N N . ARG A 1 91 ? 3.767 2.719 -10.060 1.00 95.06 91 ARG A N 1
ATOM 728 C CA . ARG A 1 91 ? 3.695 1.317 -9.603 1.00 95.06 91 ARG A CA 1
ATOM 729 C C . ARG A 1 91 ? 3.617 1.161 -8.079 1.00 95.06 91 ARG A C 1
ATOM 731 O O . ARG A 1 91 ? 4.272 0.301 -7.493 1.00 95.06 91 ARG A O 1
ATOM 738 N N . SER A 1 92 ? 2.836 2.022 -7.434 1.00 97.06 92 SER A N 1
ATOM 739 C CA . SER A 1 92 ? 2.805 2.151 -5.977 1.00 97.06 92 SER A CA 1
ATOM 740 C C . SER A 1 92 ? 1.376 2.172 -5.446 1.00 97.06 92 SER A C 1
ATOM 742 O O . SER A 1 92 ? 0.487 2.775 -6.052 1.00 97.06 92 SER A O 1
ATOM 744 N N . ALA A 1 93 ? 1.169 1.545 -4.291 1.00 97.06 93 ALA A N 1
ATOM 745 C CA . ALA A 1 93 ? -0.082 1.586 -3.548 1.00 97.06 93 ALA A CA 1
ATOM 746 C C . ALA A 1 93 ? 0.168 1.817 -2.051 1.00 97.06 93 ALA A C 1
ATOM 748 O O . ALA A 1 93 ? 1.180 1.380 -1.499 1.00 97.06 93 ALA A O 1
ATOM 749 N N . ILE A 1 94 ? -0.777 2.494 -1.403 1.00 97.69 94 ILE A N 1
ATOM 750 C CA . ILE A 1 94 ? -0.844 2.705 0.041 1.00 97.69 94 ILE A CA 1
ATOM 751 C C . ILE A 1 94 ? -1.996 1.855 0.576 1.00 97.69 94 ILE A C 1
ATOM 753 O O . ILE A 1 94 ? -3.153 2.054 0.210 1.00 97.69 94 ILE A O 1
ATOM 757 N N . VAL A 1 95 ? -1.664 0.909 1.446 1.00 96.56 95 VAL A N 1
ATOM 758 C CA . VAL A 1 95 ? -2.606 0.062 2.172 1.00 96.56 95 VAL A CA 1
ATOM 759 C C . VAL A 1 95 ? -2.785 0.636 3.570 1.00 96.56 95 VAL A C 1
ATOM 761 O O . VAL A 1 95 ? -1.819 0.757 4.324 1.00 96.56 95 VAL A O 1
ATOM 764 N N . VAL A 1 96 ? -4.019 0.978 3.915 1.00 96.56 96 VAL A N 1
ATOM 765 C CA . VAL A 1 96 ? -4.405 1.610 5.173 1.00 96.56 96 VAL A CA 1
ATOM 766 C C . VAL A 1 96 ? -5.146 0.580 6.017 1.00 96.56 96 VAL A C 1
ATOM 768 O O . VAL A 1 96 ? -6.323 0.305 5.802 1.00 96.56 96 VAL A O 1
ATOM 771 N N . ALA A 1 97 ? -4.425 -0.047 6.946 1.00 93.75 97 ALA A N 1
ATOM 772 C CA . ALA A 1 97 ? -4.881 -1.258 7.622 1.00 93.75 97 ALA A CA 1
ATOM 773 C C . ALA A 1 97 ? -6.177 -1.067 8.428 1.00 93.75 97 ALA A C 1
ATOM 775 O O . ALA A 1 97 ? -6.984 -1.992 8.483 1.00 93.75 97 ALA A O 1
ATOM 776 N N . ASP A 1 98 ? -6.387 0.104 9.039 1.00 92.25 98 ASP A N 1
ATOM 777 C CA . ASP A 1 98 ? -7.597 0.410 9.816 1.00 92.25 98 ASP A CA 1
ATOM 778 C C . ASP A 1 98 ? -8.847 0.694 8.969 1.00 92.25 98 ASP A C 1
ATOM 780 O O . ASP A 1 98 ? -9.945 0.715 9.520 1.00 92.25 98 ASP A O 1
ATOM 784 N N . GLN A 1 99 ? -8.696 0.822 7.649 1.00 94.06 99 GLN A N 1
ATOM 785 C CA . GLN A 1 99 ? -9.787 1.006 6.684 1.00 94.06 99 GLN A CA 1
ATOM 786 C C . GLN A 1 99 ? -10.091 -0.263 5.877 1.00 94.06 99 GLN A C 1
ATOM 788 O O . GLN A 1 99 ? -10.995 -0.268 5.047 1.00 94.06 99 GLN A O 1
ATOM 793 N N . LEU A 1 100 ? -9.328 -1.342 6.077 1.00 94.19 100 LEU A N 1
ATOM 794 C CA . LEU A 1 100 ? -9.570 -2.592 5.364 1.00 94.19 100 LEU A CA 1
ATOM 795 C C . LEU A 1 100 ? -10.850 -3.268 5.878 1.00 94.19 100 LEU A C 1
ATOM 797 O O . LEU A 1 100 ? -11.031 -3.371 7.096 1.00 94.19 100 LEU A O 1
ATOM 801 N N . PRO A 1 101 ? -11.690 -3.827 4.989 1.00 92.44 101 PRO A N 1
ATOM 802 C CA . PRO A 1 101 ? -12.899 -4.529 5.405 1.00 92.44 101 PRO A CA 1
ATOM 803 C C . PRO A 1 101 ? -12.5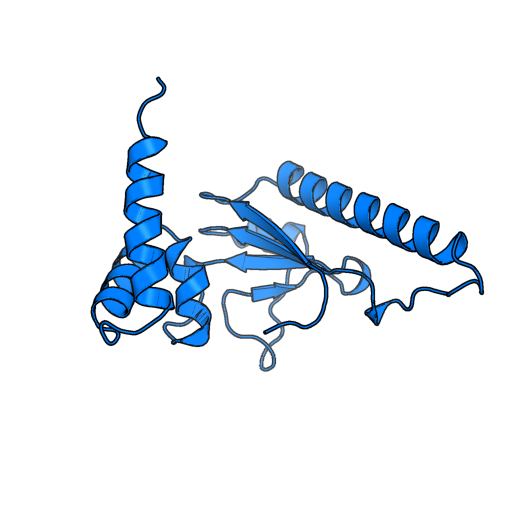60 -5.761 6.246 1.00 92.44 101 PRO A C 1
ATOM 805 O O . PRO A 1 101 ? -11.557 -6.431 5.992 1.00 92.44 101 PRO A O 1
ATOM 808 N N . THR A 1 102 ? -13.412 -6.106 7.211 1.00 92.00 102 THR A N 1
ATOM 809 C CA . THR A 1 102 ? -13.267 -7.313 8.040 1.00 92.00 102 THR A CA 1
ATOM 810 C C . THR A 1 102 ? -13.600 -8.568 7.233 1.00 92.00 102 THR A C 1
ATOM 812 O O . THR A 1 102 ? -14.726 -9.051 7.236 1.00 92.00 102 THR A O 1
ATOM 815 N N . THR A 1 103 ? -12.604 -9.085 6.517 1.00 90.81 103 THR A N 1
ATOM 816 C CA . THR A 1 103 ? -12.679 -10.310 5.708 1.00 90.81 103 THR A CA 1
ATOM 817 C C . THR A 1 103 ? -11.453 -11.186 5.979 1.00 90.81 103 THR A C 1
ATOM 819 O O . THR A 1 103 ? -10.469 -10.721 6.573 1.00 90.81 103 THR A O 1
ATOM 822 N N . ALA A 1 104 ? -11.498 -12.453 5.559 1.00 87.12 104 ALA A N 1
ATOM 823 C CA . ALA A 1 104 ? -10.379 -13.380 5.724 1.00 87.12 104 ALA A CA 1
ATOM 824 C C . ALA A 1 104 ? -9.154 -12.942 4.898 1.00 87.12 104 ALA A C 1
ATOM 826 O O . ALA A 1 104 ? -8.014 -13.068 5.345 1.00 87.12 104 ALA A O 1
ATOM 827 N N . GLU A 1 105 ? -9.385 -12.352 3.725 1.00 86.75 105 GLU A N 1
ATOM 828 C CA . GLU A 1 105 ? -8.360 -11.901 2.782 1.00 86.75 105 GLU A CA 1
ATOM 829 C C . GLU A 1 105 ? -7.530 -10.731 3.3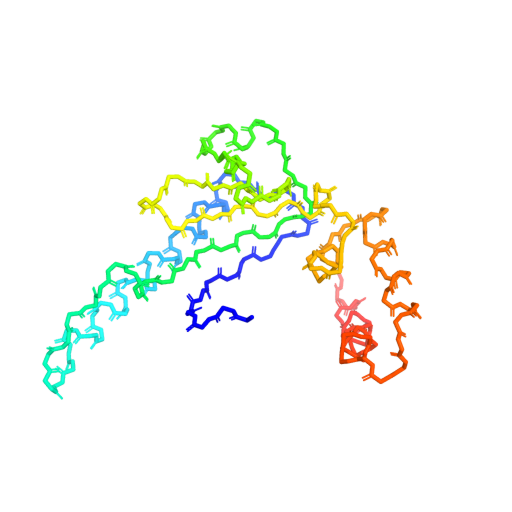28 1.00 86.75 105 GLU A C 1
ATOM 831 O O . GLU A 1 105 ? -6.340 -10.616 3.033 1.00 86.75 105 GLU A O 1
ATOM 836 N N . THR A 1 106 ? -8.135 -9.857 4.137 1.00 90.50 106 THR A N 1
ATOM 837 C CA . THR A 1 106 ? -7.463 -8.677 4.711 1.00 90.50 106 THR A CA 1
ATOM 838 C C . THR A 1 106 ? -6.878 -8.930 6.093 1.00 90.50 106 THR A C 1
ATOM 840 O O . THR A 1 106 ? -6.126 -8.092 6.599 1.00 90.50 106 THR A O 1
ATOM 843 N N . LEU A 1 107 ? -7.209 -10.063 6.718 1.00 89.38 107 LEU A N 1
ATOM 844 C CA . LEU A 1 107 ? -6.888 -10.348 8.115 1.00 89.38 107 LEU A CA 1
ATOM 845 C C . LEU A 1 107 ? -5.377 -10.204 8.393 1.00 89.38 107 LEU A C 1
ATOM 847 O O . LEU A 1 107 ? -4.989 -9.586 9.380 1.00 89.38 107 LEU A O 1
ATOM 851 N N . TRP A 1 108 ? -4.525 -10.600 7.443 1.00 86.06 108 TRP A N 1
ATOM 852 C CA . TRP A 1 108 ? -3.059 -10.514 7.522 1.00 86.06 108 TRP A CA 1
ATOM 853 C C . TRP A 1 108 ? -2.543 -9.090 7.634 1.00 86.06 108 TRP A C 1
ATOM 855 O O . TRP A 1 108 ? -1.615 -8.804 8.389 1.00 86.06 108 TRP A O 1
ATOM 865 N N . LEU A 1 109 ? -3.165 -8.193 6.879 1.00 88.25 109 LEU A N 1
ATOM 866 C CA . LEU A 1 109 ? -2.826 -6.781 6.865 1.00 88.25 109 LEU A CA 1
ATOM 867 C C . LEU A 1 109 ? -3.371 -6.090 8.119 1.00 88.25 109 LEU A C 1
ATOM 869 O O . LEU A 1 109 ? -2.687 -5.246 8.695 1.00 88.25 109 LEU A O 1
ATOM 873 N N . ARG A 1 110 ? -4.552 -6.495 8.605 1.00 90.88 110 ARG A N 1
ATOM 874 C CA . ARG A 1 110 ? -5.159 -5.946 9.830 1.00 90.88 110 ARG A CA 1
ATOM 875 C C . ARG A 1 110 ? -4.378 -6.301 11.103 1.00 90.88 110 ARG A C 1
ATOM 877 O O . ARG A 1 110 ? -4.349 -5.484 12.022 1.00 90.88 110 ARG A O 1
ATOM 884 N N . ILE A 1 111 ? -3.641 -7.421 11.135 1.00 86.94 111 ILE A N 1
ATOM 885 C CA . ILE A 1 111 ? -2.675 -7.740 12.217 1.00 86.94 111 ILE A CA 1
ATOM 886 C C . ILE A 1 111 ? -1.601 -6.652 12.350 1.00 86.94 111 ILE A C 1
ATOM 888 O O . ILE A 1 111 ? -1.152 -6.352 13.458 1.00 86.94 111 ILE A O 1
ATOM 892 N N . LEU A 1 112 ? -1.179 -6.064 11.226 1.00 82.75 112 LEU A N 1
ATOM 893 C CA . LEU A 1 112 ? -0.183 -4.989 11.188 1.00 82.75 112 LEU A CA 1
ATOM 894 C C . LEU A 1 112 ? -0.772 -3.623 11.579 1.00 82.75 112 LEU A C 1
ATOM 896 O O . LEU A 1 112 ? -0.029 -2.648 11.680 1.00 82.75 112 LEU A O 1
ATOM 900 N N . GLY A 1 113 ? -2.091 -3.554 11.793 1.00 85.25 113 GLY A N 1
ATOM 901 C CA . GLY A 1 113 ? -2.804 -2.380 12.278 1.00 85.25 113 GLY A CA 1
ATOM 902 C C . GLY A 1 113 ? -2.474 -2.027 13.733 1.00 85.25 113 GLY A C 1
ATOM 903 O O . GLY A 1 113 ? -1.508 -2.505 14.329 1.00 85.25 113 GLY A O 1
ATOM 904 N N . LYS A 1 114 ? -3.308 -1.174 14.332 1.00 84.19 114 LYS A N 1
ATOM 905 C CA . LYS A 1 114 ? -3.190 -0.753 15.738 1.00 84.19 114 LYS A CA 1
ATOM 906 C C . LYS A 1 114 ? -4.558 -0.703 16.414 1.00 84.19 114 LYS A C 1
ATOM 908 O O . LYS A 1 114 ? -5.582 -0.614 15.740 1.00 84.19 114 LYS A O 1
ATOM 913 N N . GLY A 1 115 ? -4.571 -0.705 17.746 1.00 87.75 115 GLY A N 1
ATOM 914 C CA . GLY A 1 115 ? -5.794 -0.526 18.532 1.00 87.75 115 GLY A CA 1
ATOM 915 C C . GLY A 1 115 ? -6.863 -1.571 18.201 1.00 87.75 115 GLY A C 1
ATOM 916 O O . GLY A 1 115 ? -6.566 -2.763 18.140 1.00 87.75 115 GLY A O 1
ATOM 917 N N . LYS A 1 116 ? -8.103 -1.119 17.968 1.00 88.44 116 LYS A N 1
ATOM 918 C CA . LYS A 1 116 ? -9.261 -1.998 17.727 1.00 88.44 116 LYS A CA 1
ATOM 919 C C . LYS A 1 116 ? -9.078 -2.914 16.515 1.00 88.44 116 LYS A C 1
ATOM 921 O O . LYS A 1 116 ? -9.354 -4.100 16.630 1.00 88.44 116 LYS A O 1
ATOM 926 N N . THR A 1 117 ? -8.553 -2.397 15.402 1.00 88.81 117 THR A N 1
ATOM 927 C CA . THR A 1 117 ? -8.323 -3.180 14.176 1.00 88.81 117 THR A CA 1
ATOM 928 C C . THR A 1 117 ? -7.395 -4.365 14.430 1.00 88.81 117 THR A C 1
ATOM 930 O O . THR A 1 117 ? -7.675 -5.480 13.995 1.00 88.81 117 THR A O 1
ATOM 933 N N . GLN A 1 118 ? -6.303 -4.137 15.166 1.00 87.00 118 GLN A N 1
ATOM 934 C CA . GLN A 1 118 ? -5.347 -5.194 15.489 1.00 87.00 118 GLN A CA 1
ATOM 935 C C . GLN A 1 118 ? -5.922 -6.188 16.497 1.00 87.00 118 GLN A C 1
ATOM 937 O O . GLN A 1 118 ? -5.725 -7.389 16.336 1.00 87.00 118 GLN A O 1
ATOM 942 N N . GLN A 1 119 ? -6.630 -5.705 17.521 1.00 87.81 119 GLN A N 1
ATOM 943 C CA . GLN A 1 119 ? -7.249 -6.579 18.515 1.00 87.81 119 GLN A CA 1
ATOM 944 C C . GLN A 1 119 ? -8.270 -7.515 17.859 1.00 87.81 119 GLN A C 1
ATOM 946 O O . GLN A 1 119 ? -8.179 -8.725 18.030 1.00 87.81 119 GLN A O 1
ATOM 951 N N . GLN A 1 120 ? -9.153 -6.965 17.024 1.00 90.75 120 GLN A N 1
ATOM 952 C CA . GLN A 1 120 ? -10.140 -7.738 16.276 1.00 90.75 120 GLN A CA 1
ATOM 953 C C . GLN A 1 120 ? -9.469 -8.783 15.373 1.00 90.75 120 GLN A C 1
ATOM 955 O O . GLN A 1 120 ? -9.863 -9.945 15.379 1.00 90.75 120 GLN A O 1
ATOM 960 N N . ALA A 1 121 ? -8.398 -8.401 14.666 1.00 90.00 121 ALA A N 1
ATOM 961 C CA . ALA A 1 121 ? -7.633 -9.336 13.849 1.00 90.00 121 ALA A CA 1
ATOM 962 C C . ALA A 1 121 ? -7.002 -10.466 14.683 1.00 90.00 121 ALA A C 1
ATOM 964 O O . ALA A 1 121 ? -7.014 -11.623 14.275 1.00 90.00 121 ALA A O 1
ATOM 965 N N . ILE A 1 122 ? -6.464 -10.167 15.868 1.00 88.06 122 ILE A N 1
ATOM 966 C CA . ILE A 1 122 ? -5.934 -11.198 16.770 1.00 88.06 122 ILE A CA 1
ATOM 967 C C . ILE A 1 122 ? -7.051 -12.149 17.213 1.00 88.06 122 ILE A C 1
ATOM 969 O O . ILE A 1 122 ? -6.837 -13.361 17.200 1.00 88.06 122 ILE A O 1
ATOM 973 N N . ASP A 1 123 ? -8.223 -11.630 17.571 1.00 90.25 123 ASP A N 1
ATOM 974 C CA . ASP A 1 123 ? -9.353 -12.440 18.035 1.00 90.25 123 ASP A CA 1
ATOM 975 C C . ASP A 1 123 ? -9.869 -13.373 16.926 1.00 90.25 123 ASP A C 1
ATOM 977 O O . ASP A 1 123 ? -10.048 -14.571 17.161 1.00 90.25 123 ASP A O 1
ATOM 981 N N . GLU A 1 124 ? -9.991 -12.872 15.693 1.00 91.12 124 GLU A N 1
ATOM 982 C CA . GLU A 1 124 ? -10.326 -13.676 14.507 1.00 91.12 124 GLU A CA 1
ATOM 983 C C . GLU A 1 124 ? -9.316 -14.815 14.284 1.00 91.12 124 GLU A C 1
ATOM 985 O O . GLU A 1 124 ? -9.696 -15.954 14.020 1.00 91.12 124 GLU A O 1
ATOM 990 N N . ILE A 1 125 ? -8.020 -14.550 14.465 1.00 88.56 125 ILE A N 1
ATOM 991 C CA . ILE A 1 125 ? -6.963 -15.560 14.297 1.00 88.56 125 ILE A CA 1
ATOM 992 C C . ILE A 1 125 ? -7.001 -16.613 15.396 1.00 88.56 125 ILE A C 1
ATOM 994 O O . ILE A 1 125 ? -6.756 -17.795 15.147 1.00 88.56 125 ILE A O 1
ATOM 998 N N . MET A 1 126 ? -7.314 -16.205 16.623 1.00 85.69 126 MET A N 1
ATOM 999 C CA . MET A 1 126 ? -7.473 -17.130 17.741 1.00 85.69 126 MET A CA 1
ATOM 1000 C C . MET A 1 126 ? -8.705 -18.031 17.574 1.00 85.69 126 MET A C 1
ATOM 1002 O O . MET A 1 126 ? -8.724 -19.128 18.146 1.00 85.69 126 MET A O 1
ATOM 1006 N N . ALA A 1 127 ? -9.684 -17.616 16.765 1.00 89.19 127 ALA A N 1
ATOM 1007 C CA . ALA A 1 127 ? -10.845 -18.417 16.388 1.00 89.19 127 ALA A CA 1
ATOM 1008 C C . ALA A 1 127 ? -10.573 -19.409 15.235 1.00 89.19 127 ALA A C 1
ATOM 1010 O O . ALA A 1 127 ? -11.301 -20.393 15.114 1.00 89.19 127 ALA A O 1
ATOM 1011 N N . LEU A 1 128 ? -9.516 -19.218 14.430 1.00 88.25 128 LEU A N 1
ATOM 1012 C CA . LEU A 1 128 ? -9.150 -20.150 13.348 1.00 88.25 128 LEU A CA 1
ATOM 1013 C C . LEU A 1 128 ? -8.802 -21.551 13.882 1.00 88.25 128 LEU A C 1
ATOM 1015 O O . LEU A 1 128 ? -8.319 -21.668 15.007 1.00 88.25 128 LEU A O 1
ATOM 1019 N N . PRO A 1 129 ? -8.957 -22.636 13.104 1.00 89.06 129 PRO A N 1
ATOM 1020 C CA . PRO A 1 129 ? -8.562 -23.979 13.535 1.00 89.06 129 PRO A CA 1
ATOM 1021 C C . PRO A 1 129 ? -7.098 -24.052 14.004 1.00 89.06 129 PRO A C 1
ATOM 1023 O O . PRO A 1 129 ? -6.223 -23.378 13.468 1.00 89.06 129 PRO A O 1
ATOM 1026 N N . LYS A 1 130 ? -6.791 -24.908 14.991 1.00 79.50 130 LYS A N 1
ATOM 1027 C CA . LYS A 1 130 ? -5.428 -25.040 15.564 1.00 79.50 130 LYS A CA 1
ATOM 1028 C C . LYS A 1 130 ? -4.345 -25.428 14.540 1.00 79.50 130 LYS A C 1
ATOM 1030 O O . LYS A 1 130 ? -3.172 -25.202 14.802 1.00 79.50 130 LYS A O 1
ATOM 1035 N N . GLY A 1 131 ? -4.727 -26.016 13.406 1.00 78.88 131 GLY A N 1
ATOM 1036 C CA . GLY A 1 131 ? -3.817 -26.374 12.313 1.00 78.88 131 GLY A CA 1
ATOM 1037 C C . GLY A 1 131 ? -3.597 -25.269 11.279 1.00 78.88 131 GLY A C 1
ATOM 1038 O O . GLY A 1 131 ? -2.831 -25.472 10.342 1.00 78.88 131 GLY A O 1
ATOM 1039 N N . ASP A 1 132 ? -4.258 -24.119 11.418 1.00 85.06 132 ASP A N 1
ATOM 1040 C CA . ASP A 1 132 ? -4.140 -23.046 10.443 1.00 85.06 132 ASP A CA 1
ATOM 1041 C C . ASP A 1 132 ? -2.735 -22.415 10.492 1.00 85.06 132 ASP A C 1
ATOM 1043 O O . ASP A 1 132 ? -2.267 -21.955 11.541 1.00 85.06 132 ASP A O 1
ATOM 1047 N N . ALA A 1 133 ? -2.055 -22.385 9.342 1.00 80.44 133 ALA A N 1
ATOM 1048 C CA . ALA A 1 133 ? -0.723 -21.802 9.177 1.00 80.44 133 ALA A CA 1
ATOM 1049 C C . ALA A 1 133 ? -0.661 -20.365 9.707 1.00 80.44 133 ALA A C 1
ATOM 1051 O O . ALA A 1 133 ? 0.318 -19.935 10.315 1.00 80.44 133 ALA A O 1
ATOM 1052 N N . LEU A 1 134 ? -1.744 -19.634 9.507 1.00 75.50 134 LEU A N 1
ATOM 1053 C CA . LEU A 1 134 ? -1.917 -18.260 9.909 1.00 75.50 134 LEU A CA 1
ATOM 1054 C C . LEU A 1 134 ? -1.939 -18.077 11.424 1.00 75.50 134 LEU A C 1
ATOM 1056 O O . LEU A 1 134 ? -1.212 -17.240 11.970 1.00 75.50 134 LEU A O 1
ATOM 1060 N N . ARG A 1 135 ? -2.714 -18.921 12.102 1.00 79.44 135 ARG A N 1
ATOM 1061 C CA . ARG A 1 135 ? -2.767 -18.993 13.560 1.00 79.44 135 ARG A CA 1
ATOM 1062 C C . ARG A 1 135 ? -1.401 -19.362 14.136 1.00 79.44 135 ARG A C 1
ATOM 1064 O O . ARG A 1 135 ? -0.926 -18.699 15.060 1.00 79.44 135 ARG A O 1
ATOM 1071 N N . ASN A 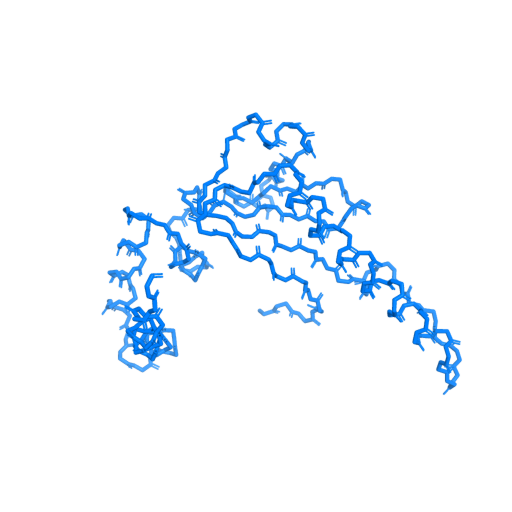1 136 ? -0.729 -20.343 13.540 1.00 78.81 136 ASN A N 1
ATOM 1072 C CA . ASN A 1 136 ? 0.601 -20.783 13.965 1.00 78.81 136 ASN A CA 1
ATOM 1073 C C . ASN A 1 136 ? 1.663 -19.684 13.805 1.00 78.81 136 ASN A C 1
ATOM 1075 O O . ASN A 1 136 ? 2.439 -19.427 14.729 1.00 78.81 136 ASN A O 1
ATOM 1079 N N . ASN A 1 137 ? 1.649 -18.957 12.687 1.00 74.44 137 ASN A N 1
ATOM 1080 C CA . ASN A 1 137 ? 2.589 -17.864 12.433 1.00 74.44 137 ASN A CA 1
ATOM 1081 C C . ASN A 1 137 ? 2.439 -16.709 13.437 1.00 74.44 137 ASN A C 1
ATOM 1083 O O . ASN A 1 137 ? 3.443 -16.155 13.892 1.00 74.44 137 ASN A O 1
ATOM 1087 N N . VAL A 1 138 ? 1.212 -16.368 13.847 1.00 70.19 138 VAL A N 1
ATOM 1088 C CA . VAL A 1 138 ? 0.980 -15.327 14.866 1.00 70.19 138 VAL A CA 1
ATOM 1089 C C . VAL A 1 138 ? 1.475 -15.754 16.249 1.00 70.19 138 VAL A C 1
ATOM 1091 O O . VAL A 1 138 ? 2.045 -14.931 16.973 1.00 70.19 138 VAL A O 1
ATOM 1094 N N . PHE A 1 139 ? 1.331 -17.031 16.617 1.00 60.44 139 PHE A N 1
ATOM 1095 C CA . PHE A 1 139 ? 1.906 -17.542 17.866 1.00 60.44 139 PHE A CA 1
ATOM 1096 C C . PHE A 1 139 ? 3.432 -17.400 17.899 1.00 60.44 139 PHE A C 1
ATOM 1098 O O . PHE A 1 139 ? 3.977 -16.946 18.908 1.00 60.44 139 PHE A O 1
ATOM 1105 N N . HIS A 1 140 ? 4.117 -17.687 16.789 1.00 58.38 140 HIS A N 1
ATOM 1106 C CA . HIS A 1 140 ? 5.560 -17.458 16.676 1.00 58.38 140 HIS A CA 1
ATOM 1107 C C . HIS A 1 140 ? 5.922 -15.962 16.678 1.00 58.38 140 HIS A C 1
ATOM 1109 O O . HIS A 1 140 ? 6.900 -15.560 17.315 1.00 58.38 140 HIS A O 1
ATOM 1115 N N . ALA A 1 141 ? 5.111 -15.105 16.054 1.00 56.59 141 ALA A N 1
ATOM 1116 C CA . ALA A 1 141 ? 5.342 -13.660 16.027 1.00 56.59 141 ALA A CA 1
ATOM 1117 C C . ALA A 1 141 ? 5.197 -12.988 17.409 1.00 56.59 141 ALA A C 1
ATOM 1119 O O . ALA A 1 141 ? 5.952 -12.061 17.710 1.00 56.59 141 ALA A O 1
ATOM 1120 N N . LYS A 1 142 ? 4.309 -13.470 18.299 1.00 48.81 142 LYS A N 1
ATOM 1121 C CA . LYS A 1 142 ? 4.226 -12.991 19.701 1.00 48.81 142 LYS A CA 1
ATOM 1122 C C . LYS A 1 142 ? 5.537 -13.203 20.473 1.00 48.81 142 LYS A C 1
ATOM 1124 O O . LYS A 1 142 ? 5.899 -12.367 21.304 1.00 48.81 142 LYS A O 1
ATOM 1129 N N . VAL A 1 143 ? 6.275 -14.275 20.178 1.00 39.53 143 VAL A N 1
ATOM 1130 C CA . VAL A 1 143 ? 7.617 -14.513 20.744 1.00 39.53 143 VAL A CA 1
ATOM 1131 C C . VAL A 1 143 ? 8.629 -13.502 20.190 1.00 39.53 143 VAL A C 1
ATOM 1133 O O . VAL A 1 143 ? 9.478 -13.012 20.934 1.00 39.53 143 VAL A O 1
ATOM 1136 N N . PHE A 1 144 ? 8.502 -13.128 18.915 1.00 29.52 144 PHE A N 1
ATOM 1137 C CA . PHE A 1 144 ? 9.365 -12.138 18.265 1.00 29.52 144 PHE A CA 1
ATOM 1138 C C . PHE A 1 144 ? 9.125 -10.712 18.781 1.00 29.52 144 PHE A C 1
ATOM 1140 O O . PHE A 1 144 ? 10.077 -9.976 19.037 1.00 29.52 144 PHE A O 1
ATOM 1147 N N . ALA A 1 145 ? 7.862 -10.344 19.022 1.00 38.41 145 ALA A N 1
ATOM 1148 C CA . ALA A 1 145 ? 7.520 -9.093 19.688 1.00 38.41 145 ALA A CA 1
ATOM 1149 C C . ALA A 1 145 ? 8.133 -9.051 21.097 1.00 38.41 145 ALA A C 1
ATOM 1151 O O . ALA A 1 145 ? 8.833 -8.104 21.407 1.00 38.41 145 ALA A O 1
ATOM 1152 N N . ARG A 1 146 ? 8.022 -10.099 21.925 1.00 36.38 146 ARG A N 1
ATOM 1153 C CA . ARG A 1 146 ? 8.651 -10.085 23.265 1.00 36.38 146 ARG A CA 1
ATOM 1154 C C . ARG A 1 146 ? 10.181 -9.940 23.253 1.00 36.38 146 ARG A C 1
ATOM 1156 O O . ARG A 1 146 ? 10.716 -9.350 24.184 1.00 36.38 146 ARG A O 1
ATOM 1163 N N . LYS A 1 147 ? 10.888 -10.429 22.226 1.00 30.88 147 LYS A N 1
ATOM 1164 C CA . LYS A 1 147 ? 12.362 -10.338 22.153 1.00 30.88 147 LYS A CA 1
ATOM 1165 C C . LYS A 1 147 ? 12.899 -8.980 21.683 1.00 30.88 147 LYS A C 1
ATOM 1167 O O . LYS A 1 147 ? 14.016 -8.637 22.044 1.00 30.88 147 LYS A O 1
ATOM 1172 N N . ASN A 1 148 ? 12.106 -8.182 20.966 1.00 30.62 148 ASN A N 1
ATOM 1173 C CA . ASN A 1 148 ? 12.494 -6.828 20.536 1.00 30.62 148 ASN A CA 1
ATOM 1174 C C . ASN A 1 148 ? 11.985 -5.716 21.477 1.00 30.62 148 ASN A C 1
ATOM 1176 O O . ASN A 1 148 ? 12.079 -4.539 21.143 1.00 30.62 148 ASN A O 1
ATOM 1180 N N . PHE A 1 149 ? 11.427 -6.073 22.639 1.00 44.06 149 PHE A N 1
ATOM 1181 C CA . PHE A 1 149 ? 10.816 -5.148 23.608 1.00 44.06 149 PHE A CA 1
ATOM 1182 C C . PHE A 1 149 ? 11.722 -4.800 24.802 1.00 44.06 149 PHE A C 1
ATOM 1184 O O . PHE A 1 149 ? 11.236 -4.362 25.839 1.00 44.06 149 PHE A O 1
ATOM 1191 N N . SER A 1 150 ? 13.040 -4.958 24.670 1.00 35.31 150 SER A N 1
ATOM 1192 C CA . SER A 1 150 ? 13.977 -4.471 25.685 1.00 35.31 150 SER A CA 1
ATOM 1193 C C . SER A 1 150 ? 15.234 -3.891 25.053 1.00 35.31 150 SER A C 1
ATOM 1195 O O . SER A 1 150 ? 16.305 -4.474 25.164 1.00 35.31 150 SER A O 1
ATOM 1197 N N . VAL A 1 151 ? 15.113 -2.723 24.421 1.00 29.09 151 VAL A N 1
ATOM 1198 C CA . VAL A 1 151 ? 16.212 -1.752 24.355 1.00 29.09 151 VAL A CA 1
ATOM 1199 C C . VAL A 1 151 ? 15.607 -0.352 24.497 1.00 29.09 151 VAL A C 1
ATOM 1201 O O . VAL A 1 151 ? 14.761 0.027 23.694 1.00 29.09 151 VAL A O 1
ATOM 1204 N N . LYS A 1 152 ? 16.031 0.287 25.594 1.00 31.72 152 LYS A N 1
ATOM 1205 C CA . LYS A 1 152 ? 15.893 1.670 26.087 1.00 31.72 152 LYS A CA 1
ATOM 1206 C C . LYS A 1 152 ? 15.127 2.686 25.242 1.00 31.72 152 LYS A C 1
ATOM 1208 O O . LYS A 1 152 ? 15.535 2.931 24.089 1.00 31.72 152 LYS A O 1
#